Protein AF-A0A965V6S8-F1 (afdb_monomer_lite)

Radius of gyration: 17.88 Å; chains: 1; bounding box: 44×35×62 Å

pLDDT: mean 84.7, std 19.15, range [32.03, 98.88]

Secondary structure (DSSP, 8-state):
-------TTSTTHHHHHHHHHHHHTTHHHHHHHTT----THHHHHHHHHHHHHHHHHHHHHHTT--HHHHHHHHHHHHHHHHHHHHHHTT----S---HHHHHHTPPTTS-PPTTTTTGGGGHHHHTHHHH---SSPPPHHHHHHHHHHHHHHHHHHHHHH-

Structure (mmCIF, N/CA/C/O backbone):
data_AF-A0A965V6S8-F1
#
_entry.id   AF-A0A965V6S8-F1
#
loop_
_atom_site.group_PDB
_atom_site.id
_atom_site.type_symbol
_atom_site.label_at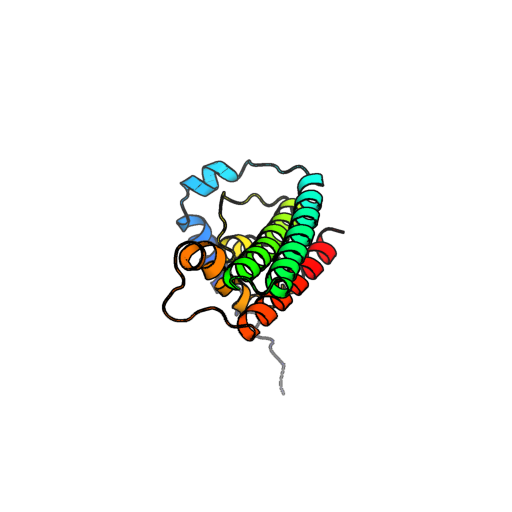om_id
_atom_site.label_alt_id
_atom_site.label_comp_id
_atom_site.label_asym_id
_atom_site.label_entity_id
_atom_site.label_seq_id
_atom_site.pdbx_PDB_ins_code
_atom_site.Cartn_x
_atom_site.Cartn_y
_atom_site.Cartn_z
_atom_site.occupancy
_atom_site.B_iso_or_equiv
_atom_site.auth_seq_id
_atom_site.auth_comp_id
_atom_site.auth_asym_id
_atom_site.auth_atom_id
_atom_site.pdbx_PDB_model_num
ATOM 1 N N . MET A 1 1 ? 26.261 -8.782 44.441 1.00 37.72 1 MET A N 1
ATOM 2 C CA . MET A 1 1 ? 26.885 -8.519 43.126 1.00 37.72 1 MET A CA 1
ATOM 3 C C . MET A 1 1 ? 26.054 -9.289 42.113 1.00 37.72 1 MET A C 1
ATOM 5 O O . MET A 1 1 ? 25.999 -10.496 42.244 1.00 37.72 1 MET A O 1
ATOM 9 N N . THR A 1 2 ? 25.259 -8.731 41.211 1.00 35.16 2 THR A N 1
ATOM 10 C CA . THR A 1 2 ? 25.061 -7.361 40.720 1.00 35.16 2 THR A CA 1
ATOM 11 C C . THR A 1 2 ? 23.655 -7.372 40.111 1.00 35.16 2 THR A C 1
ATOM 13 O O . THR A 1 2 ? 23.314 -8.293 39.373 1.00 35.16 2 THR A O 1
ATOM 16 N N . SER A 1 3 ? 22.820 -6.401 40.472 1.00 32.03 3 SER A N 1
ATOM 17 C CA . SER A 1 3 ? 21.462 -6.232 39.957 1.00 32.03 3 SER A CA 1
ATOM 18 C C . SER A 1 3 ? 21.498 -5.846 38.477 1.00 32.03 3 SER A C 1
ATOM 20 O O . SER A 1 3 ? 22.125 -4.849 38.123 1.00 32.03 3 SER A O 1
ATOM 22 N N . LEU A 1 4 ? 20.807 -6.605 37.628 1.00 38.34 4 LEU A N 1
ATOM 23 C CA . LEU A 1 4 ? 20.532 -6.240 36.239 1.00 38.34 4 LEU A CA 1
ATOM 24 C C . LEU A 1 4 ? 19.494 -5.110 36.211 1.00 38.34 4 LEU A C 1
ATOM 26 O O . LEU A 1 4 ? 18.292 -5.346 36.301 1.00 38.34 4 LEU A O 1
ATOM 30 N N . SER A 1 5 ? 19.963 -3.869 36.112 1.00 35.78 5 SER A N 1
ATOM 31 C CA . SER A 1 5 ? 19.123 -2.726 35.764 1.00 35.78 5 SER A CA 1
ATOM 32 C C . SER A 1 5 ? 18.851 -2.752 34.258 1.00 35.78 5 SER A C 1
ATOM 34 O O . SER A 1 5 ? 19.748 -2.500 33.454 1.00 35.78 5 SER A O 1
ATOM 36 N N . CYS A 1 6 ? 17.612 -3.068 33.886 1.00 34.78 6 CYS A N 1
ATOM 37 C CA . CYS A 1 6 ? 17.070 -2.836 32.550 1.00 34.78 6 CYS A CA 1
ATOM 38 C C . CYS A 1 6 ? 17.081 -1.320 32.269 1.00 34.78 6 CYS A C 1
ATOM 40 O O . CYS A 1 6 ? 16.595 -0.563 33.114 1.00 34.78 6 CYS A O 1
ATOM 42 N N . PRO A 1 7 ? 17.624 -0.830 31.139 1.00 38.22 7 PRO A N 1
ATOM 43 C CA . PRO A 1 7 ? 17.569 0.592 30.835 1.00 38.22 7 PRO A CA 1
ATOM 44 C C . PRO A 1 7 ? 16.184 0.950 30.275 1.00 38.22 7 PRO A C 1
ATOM 46 O O . PRO A 1 7 ? 15.955 0.971 29.070 1.00 38.22 7 PRO A O 1
ATOM 49 N N . THR A 1 8 ? 15.254 1.283 31.167 1.00 47.28 8 THR A N 1
ATOM 50 C CA . THR A 1 8 ? 13.894 1.781 30.886 1.00 47.28 8 THR A CA 1
ATOM 51 C C . THR A 1 8 ? 13.850 3.248 30.429 1.00 47.28 8 THR A C 1
ATOM 53 O O . THR A 1 8 ? 12.924 3.969 30.778 1.00 47.28 8 THR A O 1
ATOM 56 N N . ASN A 1 9 ? 14.827 3.737 29.654 1.00 43.44 9 ASN A N 1
ATOM 57 C CA . ASN A 1 9 ? 14.937 5.184 29.390 1.00 43.44 9 ASN A CA 1
ATOM 58 C C . ASN A 1 9 ? 15.248 5.617 27.947 1.00 43.44 9 ASN A C 1
ATOM 60 O O . ASN A 1 9 ? 15.573 6.783 27.734 1.00 43.44 9 ASN A O 1
ATOM 64 N N . PHE A 1 10 ? 15.092 4.753 26.939 1.00 34.19 10 PHE A N 1
ATOM 65 C CA . PHE A 1 10 ? 15.213 5.191 25.534 1.00 34.19 10 PHE A CA 1
ATOM 66 C C . PHE A 1 10 ? 13.876 5.613 24.888 1.00 34.19 10 PHE A C 1
ATOM 68 O O . PHE A 1 10 ? 13.868 6.276 23.856 1.00 34.19 10 PHE A O 1
ATOM 75 N N . LEU A 1 11 ? 12.744 5.309 25.536 1.00 46.56 11 LEU A N 1
ATOM 76 C CA . LEU A 1 11 ? 11.390 5.468 24.983 1.00 46.56 11 LEU A CA 1
ATOM 77 C C . LEU A 1 11 ? 10.696 6.804 25.300 1.00 46.56 11 LEU A C 1
ATOM 79 O O . LEU A 1 11 ? 9.534 6.966 24.970 1.00 46.56 11 LEU A O 1
ATOM 83 N N . THR A 1 12 ? 11.349 7.790 25.919 1.00 50.53 12 THR A N 1
ATOM 84 C CA . THR A 1 12 ? 10.673 9.057 26.290 1.00 50.53 12 THR A CA 1
ATOM 85 C C . THR A 1 12 ? 11.038 10.240 25.392 1.00 50.53 12 THR A C 1
ATOM 87 O O . THR A 1 12 ? 10.254 11.180 25.257 1.00 50.53 12 THR A O 1
ATOM 90 N N . ARG A 1 13 ? 12.192 10.197 24.712 1.00 41.78 13 ARG A N 1
ATOM 91 C CA . ARG A 1 13 ? 12.656 11.293 23.841 1.00 41.78 13 ARG A CA 1
ATOM 92 C C . ARG A 1 13 ? 12.042 11.268 22.440 1.00 41.78 13 ARG A C 1
ATOM 94 O O . ARG A 1 13 ? 11.761 12.335 21.899 1.00 41.78 13 ARG A O 1
ATOM 101 N N . GLU A 1 14 ? 11.766 10.088 21.882 1.00 51.56 14 GLU A N 1
ATOM 102 C CA . GLU A 1 14 ? 11.100 9.975 20.575 1.00 51.56 14 GLU A CA 1
ATOM 103 C C . GLU A 1 14 ? 9.630 10.419 20.610 1.00 51.56 14 GLU A C 1
ATOM 105 O O . GLU A 1 14 ? 9.138 10.989 19.641 1.00 51.56 14 GLU A O 1
ATOM 110 N N . PHE A 1 15 ? 8.933 10.267 21.741 1.00 47.38 15 PHE A N 1
ATOM 111 C CA . PHE A 1 15 ? 7.539 10.710 21.890 1.00 47.38 15 PHE A CA 1
ATOM 112 C C . PHE A 1 15 ? 7.373 12.229 21.850 1.00 47.38 15 PHE A C 1
ATOM 114 O O . PHE A 1 15 ? 6.424 12.734 21.249 1.00 47.38 15 PHE A O 1
ATOM 121 N N . ALA A 1 16 ? 8.302 12.974 22.455 1.00 43.72 16 ALA A N 1
ATOM 122 C CA . ALA A 1 16 ? 8.292 14.432 22.381 1.00 43.72 16 ALA A CA 1
ATOM 123 C C . ALA A 1 16 ? 8.475 14.908 20.929 1.00 43.72 16 ALA A C 1
ATOM 125 O O . ALA A 1 16 ? 7.829 15.861 20.502 1.00 43.72 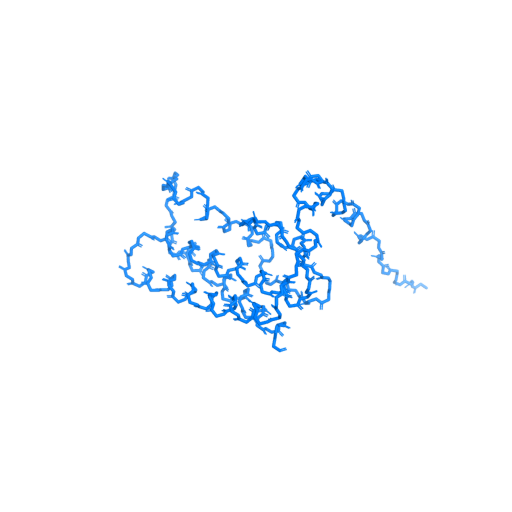16 ALA A O 1
ATOM 126 N N . LEU A 1 17 ? 9.282 14.192 20.143 1.00 50.25 17 LEU A N 1
ATOM 127 C CA . LEU A 1 17 ? 9.469 14.461 18.719 1.00 50.25 17 LEU A CA 1
ATOM 128 C C . LEU A 1 17 ? 8.241 14.051 17.889 1.00 50.25 17 LEU A C 1
ATOM 130 O O . LEU A 1 17 ? 7.844 14.821 17.020 1.00 50.25 17 LEU A O 1
ATOM 134 N N . ARG A 1 18 ? 7.563 12.935 18.209 1.00 54.25 18 ARG A N 1
ATOM 135 C CA . ARG A 1 18 ? 6.277 12.534 17.591 1.00 54.25 18 ARG A CA 1
ATOM 136 C C . ARG A 1 18 ? 5.192 13.602 17.778 1.00 54.25 18 ARG A C 1
ATOM 138 O O . ARG A 1 18 ? 4.522 13.974 16.818 1.00 54.25 18 ARG A O 1
ATOM 145 N N . ALA A 1 19 ? 5.066 14.165 18.981 1.00 47.41 19 ALA A N 1
ATOM 146 C CA . ALA A 1 19 ? 4.111 15.238 19.271 1.00 47.41 19 ALA A CA 1
ATOM 147 C C . ALA A 1 19 ? 4.460 16.564 18.564 1.00 47.41 19 ALA A C 1
ATOM 149 O O . ALA A 1 19 ? 3.566 17.254 18.072 1.00 47.41 19 ALA A O 1
ATOM 150 N N . ILE A 1 20 ? 5.749 16.910 18.467 1.00 50.00 20 ILE A N 1
ATOM 151 C CA . ILE A 1 20 ? 6.231 18.123 17.781 1.00 50.00 20 ILE A CA 1
ATOM 152 C C . ILE A 1 20 ? 6.092 17.996 16.253 1.00 50.00 20 ILE A C 1
ATOM 154 O O . ILE A 1 20 ? 5.724 18.964 15.591 1.00 50.00 20 ILE A O 1
ATOM 158 N N . PHE A 1 21 ? 6.301 16.806 15.684 1.00 54.84 21 PHE A N 1
ATOM 159 C CA . PHE A 1 21 ? 6.178 16.556 14.244 1.00 54.84 21 PHE A CA 1
ATOM 160 C C . PHE A 1 21 ? 4.711 16.556 13.773 1.00 54.84 21 PHE A C 1
ATOM 162 O O . PHE A 1 21 ? 4.391 17.165 12.751 1.00 54.84 21 PHE A O 1
ATOM 169 N N . ILE A 1 22 ? 3.792 15.998 14.576 1.00 53.19 22 ILE A N 1
ATOM 170 C CA . ILE A 1 22 ? 2.333 16.127 14.381 1.00 53.19 22 ILE A CA 1
ATOM 171 C C . ILE A 1 22 ? 1.888 17.601 14.474 1.00 53.19 22 ILE A C 1
ATOM 173 O O . ILE A 1 22 ? 0.980 18.025 13.756 1.00 53.19 22 ILE A O 1
ATOM 177 N N . LEU A 1 23 ? 2.557 18.418 15.298 1.00 46.84 23 LEU A N 1
ATOM 178 C CA . LEU A 1 23 ? 2.326 19.866 15.374 1.00 46.84 23 LEU A CA 1
ATOM 179 C C . LEU A 1 23 ? 2.808 20.619 14.113 1.00 46.84 23 LEU A C 1
ATOM 181 O O . LEU A 1 23 ? 2.231 21.651 13.757 1.00 46.84 23 LEU A O 1
ATOM 185 N N . LEU A 1 24 ? 3.851 20.113 13.442 1.00 52.72 24 LEU A N 1
ATOM 186 C CA . LEU A 1 24 ? 4.559 20.786 12.345 1.00 52.72 24 LEU A CA 1
ATOM 187 C C . LEU A 1 24 ? 4.095 20.389 10.934 1.00 52.72 24 LEU A C 1
ATOM 189 O O . LEU A 1 24 ? 4.227 21.212 10.030 1.00 52.72 24 LEU A O 1
ATOM 193 N N . LEU A 1 25 ? 3.439 19.236 10.733 1.00 53.59 25 LEU A N 1
ATOM 194 C CA . LEU A 1 25 ? 2.778 18.849 9.463 1.00 53.59 25 LEU A CA 1
ATOM 195 C C . LEU A 1 25 ? 1.495 19.665 9.155 1.00 53.59 25 LEU A C 1
ATOM 197 O O . LEU A 1 25 ? 0.553 19.225 8.499 1.00 53.59 25 LEU A O 1
ATOM 201 N N . SER A 1 26 ? 1.502 20.931 9.567 1.00 53.28 26 SER A N 1
ATOM 202 C CA . SER A 1 26 ? 0.437 21.921 9.565 1.00 53.28 26 SER A CA 1
ATOM 203 C C . SER A 1 26 ? -0.669 21.622 10.582 1.00 53.28 26 SER A C 1
ATOM 205 O O . SER A 1 26 ? -1.582 20.824 10.368 1.00 53.28 26 SER A O 1
ATOM 207 N N . VAL A 1 27 ? -0.692 22.431 11.647 1.00 59.41 27 VAL A N 1
ATOM 208 C CA . VAL A 1 27 ? -1.878 22.700 12.486 1.00 59.41 27 VAL A CA 1
ATOM 209 C C . VAL A 1 27 ? -3.162 22.792 11.641 1.00 59.41 27 VAL A C 1
ATOM 211 O O . VAL A 1 27 ? -4.248 22.460 12.107 1.00 59.41 27 VAL A O 1
ATOM 214 N N . ARG A 1 28 ? -3.042 23.232 10.384 1.00 63.41 28 ARG A N 1
ATOM 215 C CA . ARG A 1 28 ? -4.117 23.342 9.402 1.00 63.41 28 ARG A CA 1
ATOM 216 C C . ARG A 1 28 ? -4.654 21.988 8.916 1.00 63.41 28 ARG A C 1
ATOM 218 O O . ARG A 1 28 ? -5.860 21.793 9.013 1.00 63.41 28 ARG A O 1
ATOM 225 N N . ALA A 1 29 ? -3.820 21.058 8.445 1.00 65.88 29 ALA A N 1
ATOM 226 C CA . ALA A 1 29 ? -4.285 19.747 7.982 1.00 65.88 29 ALA A CA 1
ATOM 227 C C . ALA A 1 29 ? -4.914 18.943 9.126 1.00 65.88 29 ALA A C 1
ATOM 229 O O . ALA A 1 29 ? -6.023 18.433 8.976 1.00 65.88 29 ALA A O 1
ATOM 230 N N . TRP A 1 30 ? -4.277 18.929 10.303 1.00 68.38 30 TRP A N 1
ATOM 231 C CA . TRP A 1 30 ? -4.833 18.263 11.484 1.00 68.38 30 TRP A CA 1
ATOM 232 C C . TRP A 1 30 ? -6.168 18.878 11.930 1.00 68.38 30 TRP A C 1
ATOM 234 O O . TRP A 1 30 ? -7.129 18.154 12.189 1.00 68.38 30 TRP A O 1
ATOM 244 N N . LYS A 1 31 ? -6.288 20.219 11.942 1.00 69.88 31 LYS A N 1
ATOM 245 C CA . LYS A 1 31 ? -7.563 20.908 12.233 1.00 69.88 31 LYS A CA 1
ATOM 246 C C . LYS A 1 31 ? -8.699 20.473 11.305 1.00 69.88 31 LYS A C 1
ATOM 248 O O . LYS A 1 31 ? -9.838 20.441 11.764 1.00 69.88 31 LYS A O 1
ATOM 253 N N . LEU A 1 32 ? -8.402 20.155 10.044 1.00 72.25 32 LEU A N 1
ATOM 254 C CA . LEU A 1 32 ? -9.397 19.755 9.047 1.00 72.25 32 LEU A CA 1
ATOM 255 C C . LEU A 1 32 ? -9.819 18.286 9.170 1.00 72.25 32 LEU A C 1
ATOM 257 O O . LEU A 1 32 ? -10.938 17.954 8.788 1.00 72.25 32 LEU A O 1
ATOM 261 N N . VAL A 1 33 ? -8.957 17.411 9.698 1.00 78.44 33 VAL A N 1
ATOM 262 C CA . VAL A 1 33 ? -9.217 15.959 9.703 1.00 78.44 33 VAL A CA 1
ATOM 263 C C . VAL A 1 33 ? -9.480 15.355 11.074 1.00 78.44 33 VAL A C 1
ATOM 265 O O . VAL A 1 33 ? -10.070 14.285 11.128 1.00 78.44 33 VAL A O 1
ATOM 268 N N . LYS A 1 34 ? -9.152 16.035 12.181 1.00 74.44 34 LYS A N 1
ATOM 269 C CA . LYS A 1 34 ? -9.321 15.497 13.548 1.00 74.44 34 LYS A CA 1
ATOM 270 C C . LYS A 1 34 ? -10.741 15.031 13.901 1.00 74.44 34 LYS A C 1
ATOM 272 O O . LYS A 1 34 ? -10.909 14.206 14.785 1.00 74.44 34 LYS A O 1
ATOM 277 N N . ASN A 1 35 ? -11.756 15.579 13.231 1.00 77.44 35 ASN A N 1
ATOM 278 C CA . ASN A 1 35 ? -13.163 15.233 13.454 1.00 77.44 35 ASN A CA 1
ATOM 279 C C . ASN A 1 35 ? -13.701 14.246 12.408 1.00 77.44 35 ASN A C 1
ATOM 281 O O . ASN A 1 35 ? -14.887 13.914 12.436 1.00 77.44 35 ASN A O 1
ATOM 285 N N . ARG A 1 36 ? -12.868 13.814 11.454 1.00 84.81 36 ARG A N 1
ATOM 286 C CA . ARG A 1 36 ? -13.266 12.848 10.439 1.00 84.81 36 ARG A CA 1
ATOM 287 C C . ARG A 1 36 ? -13.513 11.512 11.129 1.00 84.81 36 ARG A C 1
ATOM 289 O O . ARG A 1 36 ? -12.635 10.983 11.799 1.00 84.81 36 ARG A O 1
ATOM 296 N N . LYS A 1 37 ? -14.717 10.984 10.948 1.00 86.69 37 LYS A N 1
ATOM 297 C CA . LYS A 1 37 ? -15.081 9.639 11.376 1.00 86.69 37 LYS A CA 1
ATOM 298 C C . LYS A 1 37 ? -15.132 8.749 10.152 1.00 86.69 37 LYS A C 1
ATOM 300 O O . LYS A 1 37 ? -15.640 9.165 9.111 1.00 86.69 37 LYS A O 1
ATOM 305 N N . TYR A 1 38 ? -14.608 7.548 10.300 1.00 90.12 38 TYR A N 1
ATOM 306 C CA . TYR A 1 38 ? -14.733 6.501 9.307 1.00 90.12 38 TYR A CA 1
ATOM 307 C C . TYR A 1 38 ? -15.741 5.481 9.814 1.00 90.12 38 TYR A C 1
ATOM 309 O O . TYR A 1 38 ? -15.819 5.218 11.014 1.00 90.12 38 TYR A O 1
ATOM 317 N N . LEU A 1 39 ? -16.537 4.949 8.896 1.00 90.31 39 LEU A N 1
ATOM 318 C CA . LEU A 1 39 ? -17.376 3.797 9.187 1.00 90.31 39 LEU A CA 1
ATOM 319 C C . LEU A 1 39 ? -16.462 2.577 9.401 1.00 90.31 39 LEU A C 1
ATOM 321 O O . LEU A 1 39 ? -15.505 2.438 8.636 1.00 90.31 39 LEU A O 1
ATOM 325 N N . PRO A 1 40 ? -16.706 1.708 10.400 1.00 87.88 40 PRO A N 1
ATOM 326 C CA . PRO A 1 40 ? -15.889 0.511 10.614 1.00 87.88 40 PRO A CA 1
ATOM 327 C C . PRO A 1 40 ? -15.756 -0.362 9.357 1.00 87.88 40 PRO A C 1
ATOM 329 O O . PRO A 1 40 ? -14.687 -0.900 9.078 1.00 87.88 40 PRO A O 1
ATOM 332 N N . GLU A 1 41 ? -16.810 -0.423 8.539 1.00 94.06 41 GLU A N 1
ATOM 333 C CA . GLU A 1 41 ? -16.859 -1.179 7.284 1.00 94.06 41 GLU A CA 1
ATOM 334 C C . GLU A 1 41 ? -15.813 -0.706 6.262 1.00 94.06 41 GLU A C 1
ATOM 336 O O . GLU A 1 41 ? -15.357 -1.483 5.421 1.00 94.06 41 GLU A O 1
ATOM 341 N N . TYR A 1 42 ? -15.381 0.553 6.363 1.00 96.56 42 TYR A N 1
ATOM 342 C CA . TYR A 1 42 ? -14.384 1.128 5.469 1.00 96.56 42 TYR A CA 1
ATOM 343 C C . TYR A 1 42 ? -12.995 0.494 5.650 1.00 96.56 42 TYR A C 1
ATOM 345 O O . TYR A 1 42 ? -12.234 0.421 4.686 1.00 96.56 42 TYR A O 1
ATOM 353 N N . ALA A 1 43 ? -12.663 -0.030 6.839 1.00 97.06 43 ALA A N 1
ATOM 354 C CA . ALA A 1 43 ? -11.422 -0.789 7.029 1.00 97.06 43 ALA A CA 1
ATOM 355 C C . ALA A 1 43 ? -11.412 -2.050 6.150 1.00 97.06 43 ALA A C 1
ATOM 357 O O . ALA A 1 43 ? -10.441 -2.306 5.439 1.00 97.06 43 ALA A O 1
ATOM 358 N N . PHE A 1 44 ? -12.519 -2.797 6.131 1.00 97.31 44 PHE A N 1
ATOM 359 C CA . PHE A 1 44 ? -12.650 -4.004 5.311 1.00 97.31 44 PHE A CA 1
ATOM 360 C C . PHE A 1 44 ? -12.661 -3.686 3.814 1.00 97.31 44 PHE A C 1
ATOM 362 O O . PHE A 1 44 ? -12.062 -4.415 3.021 1.00 97.31 44 PHE A O 1
ATOM 369 N N . GLU A 1 45 ? -13.288 -2.577 3.415 1.00 98.00 45 GLU A N 1
ATOM 370 C CA . GLU A 1 45 ? -13.223 -2.103 2.032 1.00 98.00 45 GLU A CA 1
ATOM 371 C C . GLU A 1 45 ? -11.779 -1.806 1.604 1.00 98.00 45 GLU A C 1
ATOM 373 O O . GLU A 1 45 ? -11.352 -2.253 0.537 1.00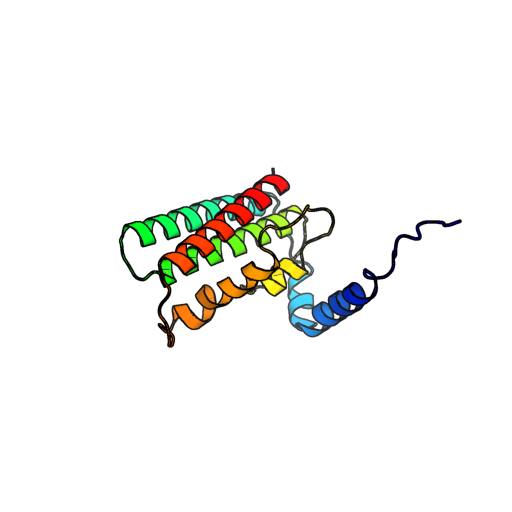 98.00 45 GLU A O 1
ATOM 378 N N . LEU A 1 46 ? -11.007 -1.112 2.445 1.00 98.12 46 LEU A N 1
ATOM 379 C CA . LEU A 1 46 ? -9.601 -0.811 2.181 1.00 98.12 46 LEU A CA 1
ATOM 380 C C . LEU A 1 46 ? -8.746 -2.076 2.066 1.00 98.12 46 LEU A C 1
ATOM 382 O O . LEU A 1 46 ? -7.921 -2.147 1.158 1.00 98.12 46 LEU A O 1
ATOM 386 N N . LEU A 1 47 ? -8.963 -3.084 2.917 1.00 98.56 47 LEU A N 1
ATOM 387 C CA . LEU A 1 47 ? -8.254 -4.366 2.817 1.00 98.56 47 LEU A CA 1
ATOM 388 C C . LEU A 1 47 ? -8.581 -5.104 1.515 1.00 98.56 47 LEU A C 1
ATOM 390 O O . LEU A 1 47 ? -7.675 -5.612 0.859 1.00 98.56 47 LEU A O 1
ATOM 394 N N . ARG A 1 48 ? -9.849 -5.102 1.088 1.00 98.50 48 ARG A N 1
ATOM 395 C CA . ARG A 1 48 ? -10.252 -5.683 -0.202 1.00 98.50 48 ARG A CA 1
ATOM 396 C C . ARG A 1 48 ? -9.596 -4.960 -1.381 1.00 98.50 48 ARG A C 1
ATOM 398 O O . ARG A 1 48 ? -9.202 -5.597 -2.355 1.00 98.50 48 ARG A O 1
ATOM 405 N N . LEU A 1 49 ? -9.496 -3.634 -1.312 1.00 98.62 49 LEU A N 1
ATOM 406 C CA . LEU A 1 49 ? -8.799 -2.844 -2.327 1.00 98.62 49 LEU A CA 1
ATOM 407 C C . LEU A 1 49 ? -7.286 -3.112 -2.306 1.00 98.62 49 LEU A C 1
ATOM 409 O O . LEU A 1 49 ? -6.693 -3.228 -3.371 1.00 98.62 49 LEU A O 1
ATOM 413 N N . ALA A 1 50 ? -6.682 -3.280 -1.127 1.00 98.69 50 ALA A N 1
ATOM 414 C CA . ALA A 1 50 ? -5.275 -3.649 -0.989 1.00 98.69 50 ALA A CA 1
ATOM 415 C C . ALA A 1 50 ? -4.977 -5.033 -1.598 1.00 98.69 50 ALA A C 1
ATOM 417 O O . ALA A 1 50 ? -4.001 -5.178 -2.326 1.00 98.69 50 ALA A O 1
ATOM 418 N N . ASP A 1 51 ? -5.841 -6.032 -1.381 1.00 98.69 51 ASP A N 1
ATOM 419 C CA . ASP A 1 51 ? -5.747 -7.335 -2.064 1.00 98.69 51 ASP A CA 1
ATOM 420 C C . ASP A 1 51 ? -5.784 -7.188 -3.593 1.00 98.69 51 ASP A C 1
ATOM 422 O O . ASP A 1 51 ? -5.001 -7.816 -4.310 1.00 98.69 51 ASP A O 1
ATOM 426 N N . ALA A 1 52 ? -6.699 -6.357 -4.101 1.00 98.75 52 ALA A N 1
ATOM 427 C CA . ALA A 1 52 ? -6.846 -6.119 -5.533 1.00 98.75 52 ALA A CA 1
ATOM 428 C C . ALA A 1 52 ? -5.622 -5.405 -6.130 1.00 98.75 52 ALA A C 1
ATOM 430 O O . ALA A 1 52 ? -5.205 -5.734 -7.242 1.00 98.75 52 ALA A O 1
ATOM 431 N N . ASP A 1 53 ? -5.018 -4.468 -5.398 1.00 98.75 53 ASP A N 1
ATOM 432 C CA . ASP A 1 53 ? -3.761 -3.838 -5.798 1.00 98.75 53 ASP A CA 1
ATOM 433 C C . ASP A 1 53 ? -2.613 -4.849 -5.835 1.00 98.75 53 ASP A C 1
ATOM 435 O O . ASP A 1 53 ? -1.904 -4.915 -6.838 1.00 98.75 53 ASP A O 1
ATOM 439 N N . LEU A 1 54 ? -2.471 -5.705 -4.820 1.00 98.81 54 LEU A N 1
ATOM 440 C CA . LEU A 1 54 ? -1.436 -6.742 -4.808 1.00 98.81 54 LEU A CA 1
ATOM 441 C C . LEU A 1 54 ? -1.568 -7.675 -6.020 1.00 98.81 54 LEU A C 1
ATOM 443 O O . LEU A 1 54 ? -0.583 -7.976 -6.696 1.00 98.81 54 LEU A O 1
ATOM 447 N N . ALA A 1 55 ? -2.796 -8.098 -6.334 1.00 98.81 55 ALA A N 1
ATOM 448 C CA . ALA A 1 55 ? -3.081 -8.900 -7.520 1.00 98.81 55 ALA A CA 1
ATOM 449 C C . ALA A 1 55 ? -2.769 -8.149 -8.828 1.00 98.81 55 ALA A C 1
ATOM 451 O O . ALA A 1 55 ? -2.232 -8.743 -9.764 1.00 98.81 55 ALA A O 1
ATOM 452 N N . SER A 1 56 ? -3.059 -6.847 -8.887 1.00 98.69 56 SER A N 1
ATOM 453 C CA . SER A 1 56 ? -2.762 -6.001 -10.049 1.00 98.69 56 SER A CA 1
ATOM 454 C C . SER A 1 56 ? -1.256 -5.876 -10.284 1.00 98.69 56 SER A C 1
ATOM 456 O O . SER A 1 56 ? -0.802 -6.039 -11.415 1.00 98.69 56 SER A O 1
ATOM 458 N N . GLY A 1 57 ? -0.470 -5.668 -9.223 1.00 98.38 57 GLY A N 1
ATOM 459 C CA . GLY A 1 57 ? 0.991 -5.639 -9.307 1.00 98.38 57 GLY A CA 1
ATOM 460 C C . GLY A 1 57 ? 1.557 -6.942 -9.873 1.00 98.38 57 GLY A C 1
ATOM 461 O O . GLY A 1 57 ? 2.289 -6.916 -10.861 1.00 98.38 57 GLY A O 1
ATOM 462 N N . ARG A 1 58 ? 1.106 -8.090 -9.350 1.00 98.62 58 ARG A N 1
ATOM 463 C CA . ARG A 1 58 ? 1.500 -9.421 -9.849 1.00 98.62 58 ARG A CA 1
ATOM 464 C C . ARG A 1 58 ? 1.165 -9.624 -11.324 1.00 98.62 58 ARG A C 1
ATOM 466 O O . ARG A 1 58 ? 1.978 -10.151 -12.080 1.00 98.62 58 ARG A O 1
ATOM 473 N N . ALA A 1 59 ? -0.025 -9.197 -11.746 1.00 98.62 59 ALA A N 1
ATOM 474 C CA . ALA A 1 59 ? -0.450 -9.306 -13.138 1.00 98.62 59 ALA A CA 1
ATOM 475 C C . ALA A 1 59 ? 0.427 -8.462 -14.079 1.00 98.62 59 ALA A C 1
ATOM 477 O O . ALA A 1 59 ? 0.752 -8.910 -15.176 1.00 98.62 59 ALA A O 1
ATOM 478 N N . LEU A 1 60 ? 0.848 -7.270 -13.647 1.00 98.12 60 LEU A N 1
ATOM 479 C CA . LEU A 1 60 ? 1.738 -6.404 -14.425 1.00 98.12 60 LEU A CA 1
ATOM 480 C C . LEU A 1 60 ? 3.145 -6.999 -14.561 1.00 98.12 60 LEU A C 1
ATOM 482 O O . LEU A 1 60 ? 3.701 -6.974 -15.658 1.00 98.12 60 LEU A O 1
ATOM 486 N N . VAL A 1 61 ? 3.689 -7.593 -13.492 1.00 97.94 61 VAL A N 1
ATOM 487 C CA . VAL A 1 61 ? 4.963 -8.331 -13.566 1.00 97.94 61 VAL A CA 1
ATOM 488 C C . VAL A 1 61 ? 4.856 -9.480 -14.569 1.00 97.94 61 VAL A C 1
ATOM 490 O O . VAL A 1 61 ? 5.697 -9.605 -15.456 1.00 97.94 61 VAL A O 1
ATOM 493 N N . ALA A 1 62 ? 3.790 -10.282 -14.485 1.00 97.88 62 ALA A N 1
ATOM 494 C CA . ALA A 1 62 ? 3.567 -11.406 -15.394 1.00 97.88 62 ALA A CA 1
ATOM 495 C C . ALA A 1 62 ? 3.379 -10.971 -16.858 1.00 97.88 62 ALA A C 1
ATOM 497 O O . ALA A 1 62 ? 3.784 -11.686 -17.773 1.00 97.88 62 ALA A O 1
ATOM 498 N N . ALA A 1 63 ? 2.793 -9.794 -17.087 1.00 97.62 63 ALA A N 1
ATOM 499 C CA . ALA A 1 63 ? 2.645 -9.214 -18.417 1.00 97.62 63 ALA A CA 1
ATOM 500 C C . ALA A 1 63 ? 3.972 -8.700 -19.010 1.00 97.62 63 ALA A C 1
ATOM 502 O O . ALA A 1 63 ? 3.997 -8.329 -20.183 1.00 97.62 63 ALA A O 1
ATOM 503 N N . GLY A 1 64 ? 5.058 -8.652 -18.228 1.00 95.19 64 GLY A N 1
ATOM 504 C CA . GLY A 1 64 ? 6.362 -8.166 -18.684 1.00 95.19 64 GLY A CA 1
ATOM 505 C C . GLY A 1 64 ? 6.350 -6.686 -19.069 1.00 95.19 64 GLY A C 1
ATOM 506 O O . GLY A 1 64 ? 7.131 -6.263 -19.920 1.00 95.19 64 GLY A O 1
ATOM 507 N N . VAL A 1 65 ? 5.432 -5.905 -18.490 1.00 93.81 65 VAL A N 1
ATOM 508 C CA . VAL A 1 65 ? 5.370 -4.457 -18.710 1.00 93.81 65 VAL A CA 1
ATOM 509 C C . VAL A 1 65 ? 6.277 -3.724 -17.724 1.00 93.81 65 VAL A C 1
ATOM 511 O O . VAL A 1 65 ? 6.913 -4.325 -16.861 1.00 93.81 65 VAL A O 1
ATOM 514 N N . ARG A 1 66 ? 6.330 -2.398 -17.856 1.00 93.12 66 ARG A N 1
ATOM 515 C CA . ARG A 1 66 ? 7.105 -1.502 -16.995 1.00 93.12 66 ARG A CA 1
ATOM 516 C C . ARG A 1 66 ? 6.927 -1.834 -15.500 1.00 93.12 66 ARG A C 1
ATOM 518 O O . ARG A 1 66 ? 5.824 -1.700 -14.966 1.00 93.12 66 ARG A O 1
ATOM 525 N N . LEU A 1 67 ? 8.016 -2.229 -14.837 1.00 95.44 67 LEU A N 1
ATOM 526 C CA . LEU A 1 67 ? 8.015 -2.744 -13.462 1.00 95.44 67 LEU A CA 1
ATOM 527 C C . LEU A 1 67 ? 7.616 -1.695 -12.421 1.00 95.44 67 LEU A C 1
ATOM 529 O O . LEU A 1 67 ? 6.957 -2.021 -11.437 1.00 95.44 67 LEU A O 1
ATOM 533 N N . GLU A 1 68 ? 7.898 -0.417 -12.672 1.00 95.25 68 GLU A N 1
ATOM 534 C CA . GLU A 1 68 ? 7.464 0.680 -11.806 1.00 95.25 68 GLU A CA 1
ATOM 535 C C . GLU A 1 68 ? 5.938 0.722 -11.647 1.00 95.25 68 GLU A C 1
ATOM 537 O O . GLU A 1 68 ? 5.443 1.124 -10.593 1.00 95.25 68 GLU A O 1
ATOM 542 N N . ASN A 1 69 ? 5.182 0.263 -12.653 1.00 95.38 69 ASN A N 1
ATOM 543 C CA . ASN A 1 69 ? 3.728 0.156 -12.548 1.00 95.38 69 ASN A CA 1
ATOM 544 C C . ASN A 1 69 ? 3.325 -0.929 -11.540 1.00 95.38 69 ASN A C 1
ATOM 546 O O . ASN A 1 69 ? 2.384 -0.730 -10.775 1.00 95.38 69 ASN A O 1
ATOM 550 N N . ALA A 1 70 ? 4.039 -2.058 -11.502 1.00 97.31 70 ALA A N 1
ATOM 551 C CA . ALA A 1 70 ? 3.806 -3.092 -10.498 1.00 97.31 70 ALA A CA 1
ATOM 552 C C . ALA A 1 70 ? 4.168 -2.585 -9.095 1.00 97.31 70 ALA A C 1
ATOM 554 O O . ALA A 1 70 ? 3.348 -2.670 -8.180 1.00 97.31 70 ALA A O 1
ATOM 555 N N . CYS A 1 71 ? 5.340 -1.957 -8.946 1.00 96.75 71 CYS A N 1
ATOM 556 C CA . CYS A 1 71 ? 5.776 -1.360 -7.683 1.00 96.75 71 CYS A CA 1
ATOM 557 C C . CYS A 1 71 ? 4.818 -0.271 -7.180 1.00 96.75 71 CYS A C 1
ATOM 559 O O . CYS A 1 71 ? 4.607 -0.144 -5.974 1.00 96.75 71 CYS A O 1
ATOM 561 N N . TYR A 1 72 ? 4.181 0.480 -8.082 1.00 96.44 72 TYR A N 1
ATOM 562 C CA . TYR A 1 72 ? 3.127 1.420 -7.717 1.00 96.44 72 TYR A CA 1
ATOM 563 C C . TYR A 1 72 ? 1.939 0.719 -7.039 1.00 96.44 72 TYR A C 1
ATOM 565 O O . TYR A 1 72 ? 1.476 1.169 -5.989 1.00 96.44 72 TYR A O 1
ATOM 573 N N . HIS A 1 73 ? 1.468 -0.404 -7.580 1.00 98.06 73 HIS A N 1
ATOM 574 C CA . HIS A 1 73 ? 0.395 -1.175 -6.950 1.00 98.06 73 HIS A CA 1
ATOM 575 C C . HIS A 1 73 ? 0.829 -1.824 -5.626 1.00 98.06 73 HIS A C 1
ATOM 577 O O . HIS A 1 73 ? 0.048 -1.871 -4.673 1.00 98.06 73 HIS A O 1
ATOM 583 N N . TYR A 1 74 ? 2.086 -2.250 -5.503 1.00 98.50 74 TYR A N 1
ATOM 584 C CA . TYR A 1 74 ? 2.626 -2.728 -4.227 1.00 98.50 74 TYR A CA 1
ATOM 585 C C . TYR A 1 74 ? 2.674 -1.613 -3.173 1.00 98.50 74 TYR A C 1
ATOM 587 O O . TYR A 1 74 ? 2.219 -1.816 -2.047 1.00 98.50 74 TYR A O 1
ATOM 595 N N . GLN A 1 75 ? 3.075 -0.394 -3.546 1.00 97.81 75 GLN A N 1
ATOM 596 C CA . GLN A 1 75 ? 2.973 0.773 -2.665 1.00 97.81 75 GLN A CA 1
ATOM 597 C C . GLN A 1 75 ? 1.515 1.047 -2.253 1.00 97.81 75 GLN A C 1
ATOM 599 O O . GLN A 1 75 ? 1.248 1.299 -1.077 1.00 97.81 75 GLN A O 1
ATOM 604 N N . GLN A 1 76 ? 0.560 0.956 -3.184 1.00 98.12 76 GLN A N 1
ATOM 605 C CA . GLN A 1 76 ? -0.864 1.150 -2.890 1.00 98.12 76 GLN A CA 1
ATOM 606 C C . GLN A 1 76 ? -1.428 0.084 -1.946 1.00 98.12 76 GLN A C 1
ATOM 608 O O . GLN A 1 76 ? -2.237 0.407 -1.075 1.00 98.12 76 GLN A O 1
ATOM 613 N N . THR A 1 77 ? -0.960 -1.156 -2.073 1.00 98.81 77 THR A N 1
ATOM 614 C CA . THR A 1 77 ? -1.292 -2.250 -1.154 1.00 98.81 77 THR A CA 1
ATOM 615 C C . THR A 1 77 ? -0.882 -1.889 0.274 1.00 98.81 77 THR A C 1
ATOM 617 O O . THR A 1 77 ? -1.702 -1.976 1.190 1.00 98.81 77 THR A O 1
ATOM 620 N N . VAL A 1 78 ? 0.355 -1.416 0.468 1.00 98.69 78 VAL A N 1
ATOM 621 C C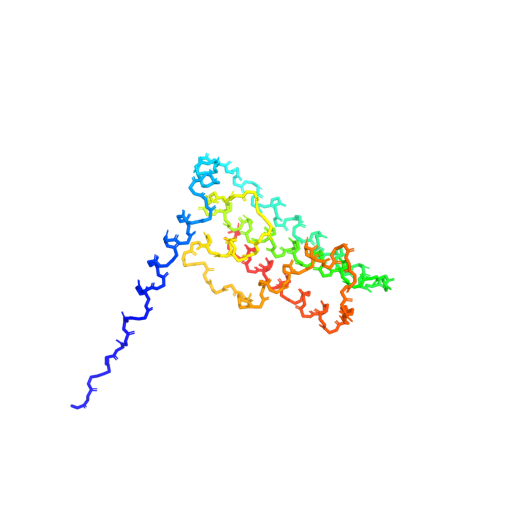A . VAL A 1 78 ? 0.861 -0.976 1.780 1.00 98.69 78 VAL A CA 1
ATOM 622 C C . VAL A 1 78 ? 0.047 0.205 2.305 1.00 98.69 78 VAL A C 1
ATOM 624 O O . VAL A 1 78 ? -0.442 0.167 3.433 1.00 98.69 78 VAL A O 1
ATOM 627 N N . GLU A 1 79 ? -0.151 1.241 1.487 1.00 98.50 79 GLU A N 1
ATOM 628 C CA . GLU A 1 79 ? -0.872 2.454 1.882 1.00 98.50 79 GLU A CA 1
ATOM 629 C C . GLU A 1 79 ? -2.290 2.144 2.379 1.00 98.50 79 GLU A C 1
ATOM 631 O O . GLU A 1 79 ? -2.714 2.630 3.432 1.00 98.50 79 GLU A O 1
ATOM 636 N N . LYS A 1 80 ? -3.027 1.317 1.632 1.00 98.50 80 LYS A N 1
ATOM 637 C CA . LYS A 1 80 ? -4.395 0.926 1.982 1.00 98.50 80 LYS A CA 1
ATOM 638 C C . LYS A 1 80 ? -4.432 0.006 3.201 1.00 98.50 80 LYS A C 1
ATOM 640 O O . LYS A 1 80 ? -5.333 0.159 4.019 1.00 98.50 80 LYS A O 1
ATOM 645 N N . SER A 1 81 ? -3.434 -0.861 3.374 1.00 98.7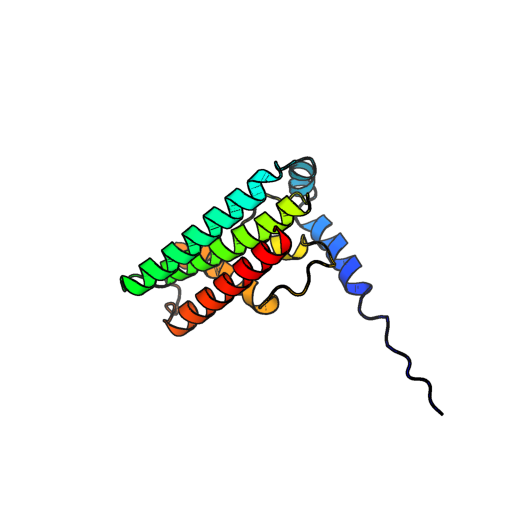5 81 SER A N 1
ATOM 646 C CA . SER A 1 81 ? -3.289 -1.706 4.569 1.00 98.75 81 SER A CA 1
ATOM 647 C C . SER A 1 81 ? -3.086 -0.865 5.834 1.00 98.75 81 SER A C 1
ATOM 649 O O . SER A 1 81 ? -3.798 -1.047 6.819 1.00 98.75 81 SER A O 1
ATOM 651 N N . LEU A 1 82 ? -2.192 0.130 5.791 1.00 98.38 82 LEU A N 1
ATOM 652 C CA . LEU A 1 82 ? -1.981 1.065 6.902 1.00 98.38 82 LEU A CA 1
ATOM 653 C C . LEU A 1 82 ? -3.247 1.877 7.204 1.00 98.38 82 LEU A C 1
ATOM 655 O O . LEU A 1 82 ? -3.648 2.010 8.360 1.00 98.38 82 LEU A O 1
ATOM 659 N N . LYS A 1 83 ? -3.914 2.398 6.166 1.00 97.69 83 LYS A N 1
ATOM 660 C CA . LYS A 1 83 ? -5.172 3.139 6.329 1.00 97.69 83 LYS A CA 1
ATOM 661 C C . LYS A 1 83 ? -6.280 2.268 6.912 1.00 97.69 83 LYS A C 1
ATOM 663 O O . LYS A 1 83 ? -7.034 2.773 7.736 1.00 97.69 83 LYS A O 1
ATOM 668 N N . ALA A 1 84 ? -6.371 0.993 6.536 1.00 98.25 84 ALA A N 1
ATOM 669 C CA . ALA A 1 84 ? -7.349 0.071 7.104 1.00 98.25 84 ALA A CA 1
ATOM 670 C C . ALA A 1 84 ? -7.162 -0.079 8.619 1.00 98.25 84 ALA A C 1
ATOM 672 O O . ALA A 1 84 ? -8.130 0.060 9.362 1.00 98.25 84 ALA A O 1
ATOM 673 N N . VAL A 1 85 ? -5.918 -0.249 9.078 1.00 98.25 85 VAL A N 1
ATOM 674 C CA . VAL A 1 85 ? -5.596 -0.319 10.512 1.00 98.25 85 VAL A CA 1
ATOM 675 C C . VAL A 1 85 ? -5.935 0.990 11.228 1.00 98.25 85 VAL A C 1
ATOM 677 O O . VAL A 1 85 ? -6.575 0.967 12.276 1.00 98.25 85 VAL A O 1
ATOM 680 N N . LEU A 1 86 ? -5.596 2.145 10.646 1.00 96.50 86 LEU A N 1
ATOM 681 C CA . LEU A 1 86 ? -5.973 3.444 11.219 1.00 96.50 86 LEU A CA 1
ATOM 682 C C . LEU A 1 86 ? -7.498 3.596 11.337 1.00 96.50 86 LEU A C 1
ATOM 684 O O . LEU A 1 86 ? -7.984 4.050 12.371 1.00 96.50 86 LEU A O 1
ATOM 688 N N . VAL A 1 87 ? -8.260 3.185 10.316 1.00 96.56 87 VAL A N 1
ATOM 689 C CA . VAL A 1 87 ? -9.732 3.178 10.355 1.00 96.56 87 VAL A CA 1
ATOM 690 C C . VAL A 1 87 ? -10.246 2.247 11.449 1.00 96.56 87 VAL A C 1
ATOM 692 O O . VAL A 1 87 ? -11.093 2.667 12.235 1.00 96.56 87 VAL A O 1
ATOM 695 N N . HIS A 1 88 ? -9.722 1.022 11.526 1.00 96.38 88 HIS A N 1
ATOM 696 C CA . HIS A 1 88 ? -10.097 0.031 12.534 1.00 96.38 88 HIS A CA 1
ATOM 697 C C . HIS A 1 88 ? -9.871 0.563 13.959 1.00 96.38 88 HIS A C 1
ATOM 699 O O . HIS A 1 88 ? -10.736 0.433 14.820 1.00 96.38 88 HIS A O 1
ATOM 705 N N . CYS A 1 89 ? -8.757 1.261 14.192 1.00 94.75 89 CYS A N 1
ATOM 706 C CA . CYS A 1 89 ? -8.450 1.896 15.473 1.00 94.75 89 CYS A CA 1
ATOM 707 C C . CYS A 1 89 ? -9.171 3.238 15.709 1.00 94.75 89 CYS A C 1
ATOM 709 O O . CYS A 1 89 ? -8.943 3.883 16.733 1.00 94.75 89 CYS A O 1
ATOM 711 N N . GLY A 1 90 ? -10.004 3.706 14.774 1.00 93.56 90 GLY A N 1
ATOM 712 C CA . GLY A 1 90 ? -10.703 4.989 14.881 1.00 93.56 90 GLY A CA 1
ATOM 713 C C . GLY A 1 90 ? -9.788 6.217 14.797 1.00 93.56 90 GLY A C 1
ATOM 714 O O . GLY A 1 90 ? -10.158 7.292 15.273 1.00 93.56 90 GLY A O 1
ATOM 715 N N . VAL A 1 91 ? -8.602 6.081 14.200 1.00 92.50 91 VAL A N 1
ATOM 716 C CA . VAL A 1 91 ? -7.610 7.152 14.065 1.00 92.50 91 VAL A CA 1
ATOM 717 C C . VAL A 1 91 ? -7.836 7.923 12.757 1.00 92.50 91 VAL A C 1
ATOM 719 O O . VAL A 1 91 ? -7.698 7.362 11.665 1.00 92.50 91 VAL A O 1
ATOM 722 N N . PRO A 1 92 ? -8.162 9.228 12.814 1.00 90.00 92 PRO A N 1
ATOM 723 C CA . PRO A 1 92 ? -8.249 10.049 11.617 1.00 90.00 92 PRO A CA 1
ATOM 724 C C . PRO A 1 92 ? -6.861 10.315 11.028 1.00 90.00 92 PRO A C 1
ATOM 726 O O . PRO A 1 92 ? -5.882 10.508 11.746 1.00 90.00 92 PRO A O 1
ATOM 729 N N . PHE A 1 93 ? -6.793 10.421 9.704 1.00 88.88 93 PHE A N 1
ATOM 730 C CA . PHE A 1 93 ? -5.566 10.744 8.976 1.00 88.88 93 PHE A CA 1
ATOM 731 C C . PHE A 1 93 ? -5.828 11.805 7.896 1.00 88.88 93 PHE A C 1
ATOM 733 O O . PHE A 1 93 ? -6.947 11.890 7.369 1.00 88.88 93 PHE A O 1
ATOM 740 N N . PRO A 1 94 ? -4.826 12.644 7.564 1.00 85.88 94 PRO A N 1
ATOM 741 C CA . PRO A 1 94 ? -4.936 13.626 6.491 1.00 85.88 94 PRO A CA 1
ATOM 742 C C . PRO A 1 94 ? -5.062 12.954 5.121 1.00 85.88 94 PRO A C 1
ATOM 744 O O . PRO A 1 94 ? -4.766 11.773 4.956 1.00 85.88 94 PRO A O 1
ATOM 747 N N . SER A 1 95 ? -5.470 13.717 4.107 1.00 83.62 95 SER A N 1
ATOM 748 C CA . SER A 1 95 ? -5.407 13.249 2.718 1.00 83.62 95 SER A CA 1
ATOM 749 C C . SER A 1 95 ? -3.945 13.187 2.264 1.00 83.62 95 SER A C 1
ATOM 751 O O . SER A 1 95 ? -3.438 14.140 1.681 1.00 83.62 95 SER A O 1
ATOM 753 N N . THR A 1 96 ? -3.263 12.093 2.598 1.00 84.56 96 THR A N 1
ATOM 754 C CA . THR A 1 96 ? -1.853 11.840 2.284 1.00 84.56 96 THR A CA 1
ATOM 755 C C . THR A 1 96 ? -1.666 10.451 1.677 1.00 84.56 96 THR A C 1
ATOM 757 O O . THR A 1 96 ? -2.441 9.528 1.958 1.00 84.56 96 THR A O 1
ATOM 760 N N . HIS A 1 97 ? -0.622 10.333 0.861 1.00 84.75 97 HIS A N 1
ATOM 761 C CA . HIS A 1 97 ? -0.094 9.081 0.312 1.00 84.75 97 HIS A CA 1
ATOM 762 C C . HIS A 1 97 ? 1.299 8.754 0.878 1.00 84.75 97 HIS A C 1
ATOM 764 O O . HIS A 1 97 ? 1.921 7.775 0.478 1.00 84.75 97 HIS A O 1
ATOM 770 N N . ASP A 1 98 ? 1.800 9.582 1.801 1.00 90.12 98 ASP A N 1
ATOM 771 C CA . ASP A 1 98 ? 3.093 9.384 2.449 1.00 90.12 98 ASP A CA 1
ATOM 772 C C . ASP A 1 98 ? 2.989 8.290 3.517 1.00 90.12 98 ASP A C 1
ATOM 774 O O . ASP A 1 98 ? 2.285 8.442 4.522 1.00 90.12 98 ASP A O 1
ATOM 778 N N . LEU A 1 99 ? 3.706 7.190 3.287 1.00 93.44 99 LEU A N 1
ATOM 779 C CA . LEU A 1 99 ? 3.743 6.043 4.185 1.00 93.44 99 LEU A CA 1
ATOM 780 C C . LEU A 1 99 ? 4.348 6.402 5.548 1.00 93.44 99 LEU A C 1
ATOM 782 O O . LEU A 1 99 ? 3.825 5.937 6.557 1.00 93.44 99 LEU A O 1
ATOM 786 N N . ASN A 1 100 ? 5.344 7.297 5.611 1.00 92.06 100 ASN A N 1
ATOM 787 C CA . ASN A 1 100 ? 5.919 7.745 6.885 1.00 92.06 100 ASN A CA 1
ATOM 788 C C . ASN A 1 100 ? 4.855 8.402 7.757 1.00 92.06 100 ASN A C 1
ATOM 790 O O . ASN A 1 100 ? 4.740 8.109 8.944 1.00 92.06 100 ASN A O 1
ATOM 794 N N . VAL A 1 101 ? 4.045 9.279 7.158 1.00 90.38 101 VAL A N 1
ATOM 795 C CA . VAL A 1 101 ? 2.977 9.975 7.881 1.00 90.38 101 VAL A CA 1
ATOM 796 C C . VAL A 1 101 ? 1.945 8.978 8.395 1.00 90.38 101 VAL A C 1
ATOM 798 O O . VAL A 1 101 ? 1.522 9.091 9.540 1.00 90.38 101 VAL A O 1
ATOM 801 N N . LEU A 1 102 ? 1.548 7.995 7.585 1.00 94.19 102 LEU A N 1
ATOM 802 C CA . LEU A 1 102 ? 0.577 6.981 8.004 1.00 94.19 102 LEU A CA 1
ATOM 803 C C . LEU A 1 102 ? 1.126 6.089 9.123 1.00 94.19 102 LEU A C 1
ATOM 805 O O . LEU A 1 102 ? 0.418 5.829 10.091 1.00 94.19 102 LEU A O 1
ATOM 809 N N . MET A 1 103 ? 2.388 5.671 9.026 1.00 94.88 103 MET A N 1
ATOM 810 C CA . MET A 1 103 ? 3.046 4.849 10.042 1.00 94.88 103 MET A CA 1
ATOM 811 C C . MET A 1 103 ? 3.211 5.592 11.370 1.00 94.88 103 MET A C 1
ATOM 813 O O . MET A 1 103 ? 2.978 5.014 12.426 1.00 94.88 103 MET A O 1
ATOM 817 N N . LEU A 1 104 ? 3.537 6.888 11.335 1.00 92.00 104 LEU A N 1
ATOM 818 C CA . LEU A 1 104 ? 3.627 7.727 12.536 1.00 92.00 104 LEU A CA 1
ATOM 819 C C . LEU A 1 104 ? 2.282 7.906 13.259 1.00 92.00 104 LEU A C 1
ATOM 821 O O . LEU A 1 104 ? 2.273 8.286 14.429 1.00 92.00 104 LEU A O 1
ATOM 825 N N . LEU A 1 105 ? 1.158 7.666 12.576 1.00 91.94 105 LEU A N 1
ATOM 826 C CA . LEU A 1 105 ? -0.185 7.739 13.157 1.00 91.94 105 LEU A CA 1
ATOM 827 C C . LEU A 1 105 ? -0.645 6.416 13.786 1.00 91.94 105 LEU A C 1
ATOM 829 O O . LEU A 1 105 ? -1.682 6.409 14.449 1.00 91.94 105 LEU A O 1
ATOM 833 N N . LEU A 1 106 ? 0.077 5.310 13.575 1.00 94.81 106 LEU A N 1
ATOM 834 C CA . LEU A 1 106 ? -0.313 4.007 14.109 1.00 94.81 106 LEU A CA 1
ATOM 835 C C . LEU A 1 106 ? -0.277 4.005 15.651 1.00 94.81 106 LEU A C 1
ATOM 837 O O . LEU A 1 106 ? 0.726 4.418 16.241 1.00 94.81 106 LEU A O 1
ATOM 841 N N . PRO A 1 107 ? -1.345 3.523 16.313 1.00 93.19 107 PRO A N 1
ATOM 842 C CA . PRO A 1 107 ? -1.341 3.278 17.751 1.00 93.19 107 PRO A CA 1
ATOM 843 C C . PRO A 1 107 ? -0.297 2.251 18.191 1.00 93.19 107 PRO A C 1
ATOM 845 O O . PRO A 1 107 ? 0.161 1.407 17.423 1.00 93.19 107 PRO A O 1
ATOM 848 N N . GLU A 1 108 ? 0.025 2.279 19.479 1.00 90.88 108 GLU A N 1
ATOM 849 C CA . GLU A 1 108 ? 0.863 1.258 20.103 1.00 90.88 108 GLU A CA 1
ATOM 850 C C . GLU A 1 108 ? 0.081 -0.033 20.364 1.00 90.88 108 GLU A C 1
ATOM 852 O O . GLU A 1 108 ? -1.147 -0.031 20.435 1.00 90.88 108 GLU A O 1
ATOM 857 N N . GLY A 1 109 ? 0.797 -1.148 20.534 1.00 92.56 109 GLY A N 1
ATOM 858 C CA . GLY A 1 109 ? 0.187 -2.444 20.853 1.00 92.56 109 GLY A CA 1
ATOM 859 C C . GLY A 1 109 ? -0.361 -3.223 19.652 1.00 92.56 109 GLY A C 1
ATOM 860 O O . GLY A 1 109 ? -0.953 -4.277 19.847 1.00 92.56 109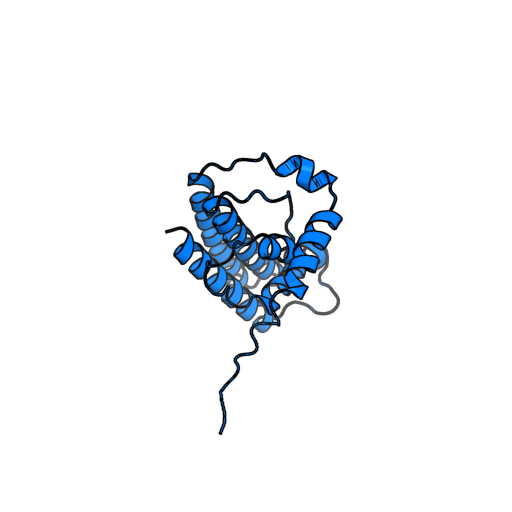 GLY A O 1
ATOM 861 N N . LEU A 1 110 ? -0.123 -2.758 18.421 1.00 93.06 110 LEU A N 1
ATOM 862 C CA . LEU A 1 110 ? -0.553 -3.416 17.175 1.00 93.06 110 LEU A CA 1
ATOM 863 C C . LEU A 1 110 ? 0.359 -4.570 16.712 1.00 93.06 110 LEU A C 1
ATOM 865 O O . LEU A 1 110 ? 0.180 -5.118 15.626 1.00 93.06 110 LEU A O 1
ATOM 869 N N . GLY A 1 111 ? 1.362 -4.928 17.514 1.00 92.38 111 GLY A N 1
ATOM 870 C CA . GLY A 1 111 ? 2.462 -5.778 17.065 1.00 92.38 111 GLY A CA 1
ATOM 871 C C . GLY A 1 111 ? 3.417 -5.043 16.120 1.00 92.38 111 GLY A C 1
ATOM 872 O O . GLY A 1 111 ? 3.218 -3.879 15.770 1.00 92.38 111 GLY A O 1
ATOM 873 N N . GLU A 1 112 ? 4.495 -5.720 15.741 1.00 94.75 112 GLU A N 1
ATOM 874 C CA . GLU A 1 112 ? 5.512 -5.162 14.851 1.00 94.75 112 GLU A CA 1
ATOM 875 C C . GLU A 1 112 ? 4.998 -5.116 13.405 1.00 94.75 112 GLU A C 1
ATOM 877 O O . GLU A 1 112 ? 4.549 -6.132 12.873 1.00 94.75 112 GLU A O 1
ATOM 882 N N . LEU A 1 113 ? 5.067 -3.938 12.775 1.00 96.69 113 LEU A N 1
ATOM 883 C CA . LEU A 1 113 ? 4.831 -3.775 11.342 1.00 96.69 113 LEU A CA 1
ATOM 884 C C . LEU A 1 113 ? 6.051 -4.327 10.582 1.00 96.69 113 LEU A C 1
ATOM 886 O O . LEU A 1 113 ? 7.141 -3.767 10.725 1.00 96.69 113 LEU A O 1
ATOM 890 N N . PRO A 1 114 ? 5.903 -5.381 9.760 1.00 96.88 114 PRO A N 1
ATOM 891 C CA . PRO A 1 114 ? 7.025 -5.924 9.003 1.00 96.88 114 PRO A CA 1
ATOM 892 C C . PRO A 1 114 ? 7.618 -4.881 8.052 1.00 96.88 114 PRO A C 1
ATOM 894 O O . PRO A 1 114 ? 6.870 -4.148 7.404 1.00 96.88 114 PRO A O 1
ATOM 897 N N . TYR A 1 115 ? 8.948 -4.866 7.931 1.00 97.62 115 TYR A N 1
ATOM 898 C CA . TYR A 1 115 ? 9.688 -3.965 7.035 1.00 97.62 115 TYR A CA 1
ATOM 899 C C . TYR A 1 115 ? 9.478 -2.471 7.321 1.00 97.62 115 TYR A C 1
ATOM 901 O O . TYR A 1 115 ? 9.552 -1.636 6.421 1.00 97.62 115 TYR A O 1
ATOM 909 N N . ALA A 1 116 ? 9.178 -2.098 8.570 1.00 95.00 116 ALA A N 1
ATOM 910 C CA . ALA A 1 116 ? 8.864 -0.713 8.909 1.00 95.00 116 ALA A CA 1
ATOM 911 C C . ALA A 1 116 ? 9.960 0.294 8.503 1.00 95.00 116 ALA A C 1
ATOM 913 O O . ALA A 1 116 ? 9.645 1.455 8.259 1.00 95.00 116 ALA A O 1
ATOM 914 N N . HIS A 1 117 ? 11.228 -0.111 8.411 1.00 95.56 117 HIS A N 1
ATOM 915 C CA . HIS A 1 117 ? 12.305 0.790 7.997 1.00 95.56 117 HIS A CA 1
ATOM 916 C C . HIS A 1 117 ? 12.358 0.997 6.477 1.00 95.56 117 HIS A C 1
ATOM 918 O O . HIS A 1 117 ? 12.724 2.080 6.027 1.00 95.56 117 HIS A O 1
ATOM 924 N N . GLU A 1 118 ? 11.947 -0.004 5.704 1.00 96.81 118 GLU A N 1
ATOM 925 C CA . GLU A 1 118 ? 12.055 -0.070 4.247 1.00 96.81 118 GLU A CA 1
ATOM 926 C C . GLU A 1 118 ? 10.774 0.397 3.540 1.00 96.81 118 GLU A C 1
ATOM 928 O O . GLU A 1 118 ? 10.829 0.965 2.451 1.00 96.81 118 GLU A O 1
ATOM 933 N N . LEU A 1 119 ? 9.601 0.230 4.166 1.00 96.75 119 LEU A N 1
ATOM 934 C CA . LEU A 1 119 ? 8.315 0.648 3.591 1.00 96.75 119 LEU A CA 1
ATOM 935 C C . LEU A 1 119 ? 8.301 2.098 3.061 1.00 96.75 119 LEU A C 1
ATOM 937 O O . LEU A 1 119 ? 7.743 2.308 1.980 1.00 96.75 119 LEU A O 1
ATOM 941 N N . PRO A 1 120 ? 8.900 3.103 3.737 1.00 94.19 120 PRO A N 1
ATOM 942 C CA . PRO A 1 120 ? 9.001 4.464 3.209 1.00 94.19 120 PRO A CA 1
ATOM 943 C C . PRO A 1 120 ? 9.627 4.581 1.814 1.00 94.19 120 PRO A C 1
ATOM 945 O O . PRO A 1 120 ? 9.237 5.465 1.048 1.00 94.19 120 PRO A O 1
ATOM 948 N N . GLU A 1 121 ? 10.557 3.693 1.457 1.00 93.62 121 GLU A N 1
ATOM 949 C CA . GLU A 1 121 ? 11.258 3.715 0.168 1.00 93.62 121 GLU A CA 1
ATOM 950 C C . GLU A 1 121 ? 10.300 3.466 -1.003 1.00 93.62 121 GLU A C 1
ATOM 952 O O . GLU A 1 121 ? 10.469 4.029 -2.087 1.00 93.62 121 GLU A O 1
ATOM 957 N N . LEU A 1 122 ? 9.208 2.728 -0.766 1.00 95.12 122 LEU A N 1
ATOM 958 C CA . LEU A 1 122 ? 8.165 2.506 -1.767 1.00 95.12 122 LEU A CA 1
ATOM 959 C C . LEU A 1 122 ? 7.455 3.801 -2.191 1.00 95.12 122 LEU A C 1
ATOM 961 O O . LEU A 1 122 ? 6.860 3.848 -3.270 1.00 95.12 122 LEU A O 1
ATOM 965 N N . GLY A 1 123 ? 7.538 4.872 -1.392 1.00 91.12 123 GLY A N 1
ATOM 966 C CA . GLY A 1 123 ? 6.960 6.180 -1.714 1.00 91.12 123 GLY A CA 1
ATOM 967 C C . GLY A 1 123 ? 7.478 6.781 -3.027 1.00 91.12 123 GLY A C 1
ATOM 968 O O . GLY A 1 123 ? 6.777 7.569 -3.670 1.00 91.12 123 GLY A O 1
ATOM 969 N N . ILE A 1 124 ? 8.660 6.364 -3.493 1.00 91.50 124 ILE A N 1
ATOM 970 C CA . ILE A 1 124 ? 9.203 6.800 -4.784 1.00 91.50 124 ILE A CA 1
ATOM 971 C C . ILE A 1 124 ? 8.323 6.348 -5.966 1.00 91.50 124 ILE A C 1
ATOM 973 O O . ILE A 1 124 ? 8.223 7.056 -6.971 1.00 91.50 124 ILE A O 1
ATOM 977 N N . TYR A 1 125 ? 7.624 5.212 -5.835 1.00 91.25 125 TYR A N 1
ATOM 978 C CA . TYR A 1 125 ? 6.767 4.643 -6.883 1.00 91.25 125 TYR A CA 1
ATOM 979 C C . TYR A 1 125 ? 5.411 5.344 -7.015 1.00 91.25 125 TYR A C 1
ATOM 981 O O . TYR A 1 125 ? 4.786 5.301 -8.075 1.00 91.25 125 TYR A O 1
ATOM 989 N N . SER A 1 126 ? 4.953 6.039 -5.971 1.00 86.50 126 SER A N 1
ATOM 990 C CA . SER A 1 126 ? 3.714 6.825 -6.013 1.00 86.50 126 SER A CA 1
ATOM 991 C C . SER A 1 126 ? 3.925 8.284 -6.419 1.00 86.50 126 SER A C 1
ATOM 993 O O . SER A 1 126 ? 2.955 8.973 -6.740 1.00 86.50 126 SER A O 1
ATOM 995 N N . THR A 1 127 ? 5.178 8.744 -6.442 1.00 86.50 127 THR A N 1
ATOM 996 C CA . THR A 1 127 ? 5.547 10.140 -6.694 1.00 86.50 127 THR A CA 1
ATOM 997 C C . THR A 1 127 ? 6.405 10.271 -7.948 1.00 86.50 127 THR A C 1
ATOM 999 O O . THR A 1 127 ? 5.878 10.526 -9.028 1.00 86.50 127 THR A O 1
ATOM 1002 N N . GLN A 1 128 ? 7.714 10.076 -7.819 1.00 82.25 128 GLN A N 1
ATOM 1003 C CA . GLN A 1 128 ? 8.699 10.327 -8.862 1.00 82.25 128 GLN A CA 1
ATOM 1004 C C . GLN A 1 128 ? 8.577 9.317 -10.005 1.00 82.25 128 GLN A C 1
ATOM 1006 O O . GLN A 1 128 ? 8.308 9.696 -11.144 1.00 82.25 128 GLN A O 1
ATOM 1011 N N . ARG A 1 129 ? 8.666 8.014 -9.701 1.00 81.81 129 ARG A N 1
ATOM 1012 C CA . ARG A 1 129 ? 8.705 6.965 -10.735 1.00 81.81 129 ARG A CA 1
ATOM 1013 C C . ARG A 1 129 ? 7.410 6.849 -11.541 1.00 81.81 129 ARG A C 1
ATOM 1015 O O . ARG A 1 129 ? 7.388 6.223 -12.599 1.00 81.81 129 ARG A O 1
ATOM 1022 N N . ARG A 1 130 ? 6.328 7.482 -11.078 1.00 78.44 130 ARG A N 1
ATOM 1023 C CA . ARG A 1 130 ? 5.077 7.582 -11.835 1.00 78.44 130 ARG A CA 1
ATOM 1024 C C . ARG A 1 130 ? 5.227 8.451 -13.084 1.00 78.44 130 ARG A C 1
ATOM 1026 O O . ARG A 1 130 ? 4.663 8.108 -14.118 1.00 78.44 130 ARG A O 1
ATOM 1033 N N . TYR A 1 131 ? 5.960 9.556 -12.988 1.00 77.00 131 TYR A N 1
ATOM 1034 C CA . TYR A 1 131 ? 6.074 10.543 -14.068 1.00 77.00 131 TYR A CA 1
ATOM 1035 C C . TYR A 1 131 ? 7.394 10.454 -14.831 1.00 77.00 131 TYR A C 1
ATOM 1037 O O . TYR A 1 131 ? 7.481 10.956 -15.947 1.00 77.00 131 TYR A O 1
ATOM 1045 N N . GLU A 1 132 ? 8.396 9.791 -14.260 1.00 81.56 132 GLU A N 1
ATOM 1046 C CA . GLU A 1 132 ? 9.704 9.618 -14.881 1.00 81.56 132 GLU A CA 1
ATOM 1047 C C . GLU A 1 132 ? 10.265 8.220 -14.636 1.00 81.56 132 GLU A C 1
ATOM 1049 O O . GLU A 1 132 ? 9.978 7.574 -13.632 1.00 81.56 132 GLU A O 1
ATOM 1054 N N . GLU A 1 133 ? 11.087 7.739 -15.564 1.00 72.38 133 GLU A N 1
ATOM 1055 C CA . GLU A 1 133 ? 11.817 6.486 -15.376 1.00 72.38 133 GLU A CA 1
ATOM 1056 C C . GLU A 1 133 ? 12.938 6.626 -14.357 1.00 72.38 133 GLU A C 1
ATOM 1058 O O . GLU A 1 133 ? 13.337 5.615 -13.808 1.00 72.38 133 GLU A O 1
ATOM 1063 N N . GLY A 1 134 ? 13.394 7.845 -14.044 1.00 74.50 134 GLY A N 1
ATOM 1064 C CA . GLY A 1 134 ? 14.566 8.103 -13.206 1.00 74.50 134 GLY A CA 1
ATOM 1065 C C . GLY A 1 134 ? 15.878 7.619 -13.851 1.00 74.50 134 GLY A C 1
ATOM 1066 O O . GLY A 1 134 ? 15.875 7.103 -14.965 1.00 74.50 134 GLY A O 1
ATOM 1067 N N . PRO A 1 135 ? 17.028 7.796 -13.179 1.00 74.00 135 PRO A N 1
ATOM 1068 C CA . PRO A 1 135 ? 18.332 7.454 -13.756 1.00 74.00 135 PRO A CA 1
ATOM 1069 C C . PRO A 1 135 ? 18.582 5.940 -13.856 1.00 74.00 135 PRO A C 1
ATOM 1071 O O . PRO A 1 135 ? 19.377 5.512 -14.689 1.00 74.00 135 PRO A O 1
ATOM 1074 N N . THR A 1 136 ? 17.902 5.139 -13.029 1.00 81.56 136 THR A N 1
ATOM 1075 C CA . THR A 1 136 ? 18.048 3.675 -12.987 1.00 81.56 136 THR A CA 1
ATOM 1076 C C . THR A 1 136 ? 16.669 3.022 -12.950 1.00 81.56 136 THR A C 1
ATOM 1078 O O . THR A 1 136 ? 15.981 3.228 -11.947 1.00 81.56 136 THR A O 1
ATOM 1081 N N . PRO A 1 137 ? 16.248 2.267 -13.979 1.00 85.06 137 PRO A N 1
ATOM 1082 C CA . PRO A 1 137 ? 14.962 1.566 -13.989 1.00 85.06 137 PRO A CA 1
ATOM 1083 C C . PRO A 1 137 ? 14.824 0.576 -12.829 1.00 85.06 137 PRO A C 1
ATOM 1085 O O . PRO A 1 137 ? 15.827 0.042 -12.352 1.00 85.06 137 PRO A O 1
ATOM 1088 N N . ALA A 1 138 ? 13.590 0.308 -12.402 1.00 90.12 138 ALA A N 1
ATOM 1089 C CA . ALA A 1 138 ? 13.317 -0.742 -11.427 1.00 90.12 138 ALA A CA 1
ATOM 1090 C C . ALA A 1 138 ? 13.714 -2.114 -11.990 1.00 90.12 138 ALA A C 1
ATOM 1092 O O . ALA A 1 138 ? 13.434 -2.433 -13.148 1.00 90.12 138 ALA A O 1
ATOM 1093 N N . THR A 1 139 ? 14.352 -2.936 -11.162 1.00 94.69 139 THR A N 1
ATOM 1094 C CA . THR A 1 139 ? 14.711 -4.312 -11.510 1.00 94.69 139 THR A CA 1
ATOM 1095 C C . THR A 1 139 ? 13.645 -5.299 -11.034 1.00 94.69 139 THR A C 1
ATOM 1097 O O . THR A 1 139 ? 12.769 -4.977 -10.224 1.00 94.69 139 THR A O 1
ATOM 1100 N N . LEU A 1 140 ? 13.711 -6.542 -11.524 1.00 95.38 140 LEU A N 1
ATOM 1101 C CA . LEU A 1 140 ? 12.865 -7.619 -10.999 1.00 95.38 140 LEU A CA 1
ATOM 1102 C C . LEU A 1 140 ? 13.148 -7.895 -9.518 1.00 95.38 140 LEU A C 1
ATOM 1104 O O . LEU A 1 140 ? 12.227 -8.246 -8.791 1.00 95.38 140 LEU A O 1
ATOM 1108 N N . GLU A 1 141 ? 14.391 -7.718 -9.070 1.00 96.31 141 GLU A N 1
ATOM 1109 C CA . GLU A 1 141 ? 14.765 -7.872 -7.662 1.00 96.31 141 GLU A CA 1
ATOM 1110 C C . GLU A 1 141 ? 14.074 -6.814 -6.794 1.00 96.31 141 GLU A C 1
ATOM 1112 O O . GLU A 1 141 ? 13.355 -7.178 -5.864 1.00 96.31 141 GLU A O 1
ATOM 1117 N N . ASP A 1 142 ? 14.159 -5.535 -7.182 1.00 94.19 142 ASP A N 1
ATOM 1118 C CA . ASP A 1 142 ? 13.450 -4.439 -6.500 1.00 94.19 142 ASP A CA 1
ATOM 1119 C C . ASP A 1 142 ? 11.938 -4.698 -6.443 1.00 94.19 142 ASP A C 1
ATOM 1121 O O . ASP A 1 142 ? 11.273 -4.457 -5.435 1.00 94.19 142 ASP A O 1
ATOM 1125 N N . THR A 1 143 ? 11.387 -5.212 -7.545 1.00 96.88 143 THR A N 1
ATOM 1126 C CA . THR A 1 143 ? 9.956 -5.499 -7.677 1.00 96.88 143 THR A CA 1
ATOM 1127 C C . THR A 1 143 ? 9.520 -6.657 -6.780 1.00 96.88 143 THR A C 1
ATOM 1129 O O . THR A 1 143 ? 8.449 -6.594 -6.176 1.00 96.88 143 THR A O 1
ATOM 1132 N N . ASN A 1 144 ? 10.348 -7.696 -6.654 1.00 98.06 144 ASN A N 1
ATOM 1133 C CA . ASN A 1 144 ? 10.081 -8.836 -5.781 1.00 98.06 144 ASN A CA 1
ATOM 1134 C C . ASN A 1 144 ? 10.144 -8.439 -4.300 1.00 98.06 144 ASN A C 1
ATOM 1136 O O . ASN A 1 144 ? 9.289 -8.859 -3.518 1.00 98.06 144 ASN A O 1
ATOM 1140 N N . GLU A 1 145 ? 11.107 -7.600 -3.909 1.00 98.12 145 GLU A N 1
ATOM 1141 C CA . GLU A 1 145 ? 11.169 -7.073 -2.541 1.00 98.12 145 GLU A CA 1
ATOM 1142 C C . GLU A 1 145 ? 9.966 -6.166 -2.240 1.00 98.12 145 GLU A C 1
ATOM 1144 O O . GLU A 1 145 ? 9.335 -6.296 -1.188 1.00 98.12 145 GLU A O 1
ATOM 1149 N N . ALA A 1 146 ? 9.552 -5.326 -3.195 1.00 98.06 146 ALA A N 1
ATOM 1150 C CA . ALA A 1 146 ? 8.331 -4.533 -3.072 1.00 98.06 146 ALA A CA 1
ATOM 1151 C C . ALA A 1 146 ? 7.070 -5.401 -2.907 1.00 98.06 146 ALA A C 1
ATOM 1153 O O . ALA A 1 146 ? 6.231 -5.111 -2.048 1.00 98.06 146 ALA A O 1
ATOM 1154 N N . GLU A 1 147 ? 6.941 -6.489 -3.672 1.00 98.69 147 GLU A N 1
ATOM 1155 C CA . GLU A 1 147 ? 5.830 -7.437 -3.532 1.00 98.69 147 GLU A CA 1
ATOM 1156 C C . GLU A 1 147 ? 5.815 -8.095 -2.147 1.00 98.69 147 GLU A C 1
ATOM 1158 O O . GLU A 1 147 ? 4.757 -8.238 -1.521 1.00 98.69 147 GLU A O 1
ATOM 1163 N N . LYS A 1 148 ? 6.988 -8.503 -1.656 1.00 98.75 148 LYS A N 1
ATOM 1164 C CA . LYS A 1 148 ? 7.147 -9.145 -0.350 1.00 98.75 148 LYS A CA 1
ATOM 1165 C C . LYS A 1 148 ? 6.733 -8.203 0.776 1.00 98.75 148 LYS A C 1
ATOM 1167 O O . LYS A 1 148 ? 5.912 -8.584 1.613 1.00 98.75 148 LYS A O 1
ATOM 1172 N N . MET A 1 149 ? 7.216 -6.962 0.744 1.00 98.69 149 MET A N 1
ATOM 1173 C CA . MET A 1 149 ? 6.815 -5.910 1.680 1.00 98.69 149 MET A CA 1
ATOM 1174 C C . MET A 1 149 ? 5.298 -5.679 1.659 1.00 98.69 149 MET A C 1
ATOM 1176 O O . MET A 1 149 ? 4.655 -5.690 2.711 1.00 98.69 149 MET A O 1
ATOM 1180 N N . ALA A 1 150 ? 4.703 -5.550 0.469 1.00 98.81 150 ALA A N 1
ATOM 1181 C CA . ALA A 1 150 ? 3.261 -5.375 0.303 1.00 98.81 150 ALA A CA 1
ATOM 1182 C C . ALA A 1 150 ? 2.449 -6.562 0.846 1.00 98.81 150 ALA A C 1
ATOM 1184 O O . ALA A 1 150 ? 1.451 -6.368 1.542 1.00 98.81 150 ALA A O 1
ATOM 1185 N N . THR A 1 151 ? 2.900 -7.788 0.580 1.00 98.88 151 THR A N 1
ATOM 1186 C CA . THR A 1 151 ? 2.261 -9.019 1.064 1.00 98.88 151 THR A CA 1
ATOM 1187 C C . THR A 1 151 ? 2.295 -9.096 2.591 1.00 98.88 151 THR A C 1
ATOM 1189 O O . THR A 1 151 ? 1.273 -9.384 3.216 1.00 98.88 151 THR A O 1
ATOM 1192 N N . CYS A 1 152 ? 3.443 -8.802 3.208 1.00 98.69 152 CYS A N 1
ATOM 1193 C CA . CYS A 1 152 ? 3.593 -8.819 4.661 1.00 98.69 152 CYS A CA 1
ATOM 1194 C C . CYS A 1 152 ? 2.773 -7.718 5.347 1.00 98.69 152 CYS A C 1
ATOM 1196 O O . CYS A 1 152 ? 2.099 -8.006 6.335 1.00 98.69 152 CYS A O 1
ATOM 1198 N N . ALA A 1 153 ? 2.766 -6.494 4.810 1.00 98.69 153 ALA A N 1
ATOM 1199 C CA . ALA A 1 153 ? 1.966 -5.392 5.348 1.00 98.69 153 ALA A CA 1
ATOM 1200 C C . ALA A 1 153 ? 0.459 -5.693 5.291 1.00 98.69 153 ALA A C 1
ATOM 1202 O O . ALA A 1 153 ? -0.267 -5.445 6.254 1.00 98.69 153 ALA A O 1
ATOM 1203 N N . LEU A 1 154 ? -0.012 -6.279 4.188 1.00 98.81 154 LEU A N 1
ATOM 1204 C CA . LEU A 1 154 ? -1.405 -6.687 4.027 1.00 98.81 154 LEU A CA 1
ATOM 1205 C C . LEU A 1 154 ? -1.796 -7.812 4.992 1.00 98.81 154 LEU A C 1
ATOM 1207 O O . LEU A 1 154 ? -2.857 -7.753 5.614 1.00 98.81 154 LEU A O 1
ATOM 1211 N N . ALA A 1 155 ? -0.943 -8.827 5.145 1.00 98.62 155 ALA A N 1
ATOM 1212 C CA . ALA A 1 155 ? -1.176 -9.912 6.096 1.00 98.62 155 ALA A CA 1
ATOM 1213 C C . ALA A 1 155 ? -1.220 -9.398 7.545 1.00 98.62 155 ALA A C 1
ATOM 1215 O O . ALA A 1 155 ? -2.122 -9.765 8.298 1.00 98.62 155 ALA A O 1
ATOM 1216 N N . TRP A 1 156 ? -0.296 -8.506 7.909 1.00 98.62 156 TRP A N 1
ATOM 1217 C CA . TRP A 1 156 ? -0.276 -7.829 9.206 1.00 98.62 156 TRP A CA 1
ATOM 1218 C C . TRP A 1 156 ? -1.569 -7.037 9.453 1.00 98.62 156 TRP A C 1
ATOM 1220 O O . TRP A 1 156 ? -2.228 -7.237 10.472 1.00 98.62 156 TRP A O 1
ATOM 1230 N N . ALA A 1 157 ? -1.998 -6.217 8.490 1.00 98.50 157 ALA A N 1
ATOM 1231 C CA . ALA A 1 157 ? -3.208 -5.409 8.623 1.00 98.50 157 ALA A CA 1
ATOM 1232 C C . ALA A 1 157 ? -4.474 -6.267 8.768 1.00 98.50 157 ALA A C 1
ATOM 1234 O O . ALA A 1 157 ? -5.330 -5.964 9.600 1.00 98.50 157 ALA A O 1
ATOM 1235 N N . LYS A 1 158 ? -4.577 -7.371 8.016 1.00 98.19 158 LYS A N 1
ATOM 1236 C CA . LYS A 1 158 ? -5.659 -8.357 8.171 1.00 98.19 158 LYS A CA 1
ATOM 1237 C C . LYS A 1 158 ? -5.658 -9.001 9.555 1.00 98.19 158 LYS A C 1
ATOM 1239 O O . LYS A 1 158 ? -6.722 -9.173 10.132 1.00 98.19 158 LYS A O 1
ATOM 1244 N N . GLY A 1 159 ? -4.486 -9.326 10.102 1.00 97.75 159 GLY A N 1
ATOM 1245 C CA . GLY A 1 159 ? -4.363 -9.885 11.452 1.00 97.75 159 GLY A CA 1
ATOM 1246 C C . GLY A 1 159 ? -4.865 -8.947 12.554 1.00 97.75 159 GLY A C 1
ATOM 1247 O O . GLY A 1 159 ? -5.351 -9.426 13.572 1.00 97.75 159 GLY A O 1
ATOM 1248 N N . ILE A 1 160 ? -4.781 -7.632 12.335 1.00 97.06 160 ILE A N 1
ATOM 1249 C CA . ILE A 1 160 ? -5.284 -6.610 13.264 1.00 97.06 160 ILE A CA 1
ATOM 1250 C C . ILE A 1 160 ? -6.780 -6.351 13.076 1.00 97.06 160 ILE A C 1
ATOM 1252 O O . ILE A 1 160 ? -7.490 -6.171 14.056 1.00 97.06 160 ILE A O 1
ATOM 1256 N N . CYS A 1 161 ? -7.247 -6.273 11.828 1.00 94.38 161 CYS A N 1
ATOM 1257 C CA . CYS A 1 161 ? -8.611 -5.831 11.525 1.00 94.38 161 CYS A CA 1
ATOM 1258 C C . CYS A 1 161 ? -9.669 -6.947 11.588 1.00 94.38 161 CYS A C 1
ATOM 1260 O O . CYS A 1 161 ? -10.848 -6.644 11.394 1.00 94.38 161 CYS A O 1
ATOM 1262 N N . ASN A 1 162 ? -9.247 -8.202 11.772 1.00 77.31 162 ASN A N 1
ATOM 1263 C CA . ASN A 1 162 ? -10.114 -9.384 11.845 1.00 77.31 162 ASN A CA 1
ATOM 1264 C C . ASN A 1 162 ? -10.909 -9.482 13.151 1.00 77.31 162 ASN A C 1
ATOM 1266 O O . ASN A 1 162 ? -10.370 -9.115 14.217 1.00 77.31 162 ASN A O 1
#

Foldseek 3Di:
DDDDDDPPPPPPVVVVVLVVVVPVVDPVQCVVWVPDADDLVLLVVLLVQLVVLLVVLVVCVVVVDQNLSSLLSLLSSLQSLLVSQCNLVRHTDGPDSQNVRSVSRHDPPLPDQPPSVPSRVSVCSVPVVVVDCPPDHDDPVNSVVSSVSSVSSSVSSVVNSD

Sequence (162 aa):
MTSLSCPTNFLTREFALRAIFILLLSVRAWKLVKNRKYLPEYAFELLRLADADLASGRALVAAGVRLENACYHYQQTVEKSLKAVLVHCGVPFPSTHDLNVLMLLLPEGLGELPYAHELPELGIYSTQRRYEEGPTPATLEDTNEAEKMATCALAWAKGICN